Protein AF-A3DPR6-F1 (afdb_monomer)

Secondary structure (DSSP, 8-state):
----SHHHHHHHHHHHHHHHHHHHHHHHHHHHHHTT-HHHHHHHHHHHHHHHHHHHHHHHHHHHHHHHHHHHHHHHHS--

Sequence (80 aa):
MLMKKNSWVFIETIGVTLIISFIILLVIAAVLLALNNEEYANKFAEIAYYMLVGGVIMQLILLYRERGDRNEGRMQSTGK

pLDDT: mean 82.02, std 14.57, range [39.28, 96.88]

Solvent-accessible surface area (backbone atoms only — not comparable to full-atom values): 4309 Å² total; per-residue (Å²): 140,90,86,80,67,69,70,57,57,50,52,53,52,48,23,55,49,33,44,53,52,23,54,53,34,41,52,53,15,52,52,32,40,75,71,70,36,52,72,59,15,50,54,37,40,52,55,23,50,57,40,36,53,54,18,51,53,53,46,49,56,52,52,56,49,57,52,52,58,56,54,58,56,54,61,64,64,72,74,111

Foldseek 3Di:
DDDDPPVLVVLVVLLVVLLVVLVVLLVVLVVCVVVVNNVVSVVSNVVSVVSNVVSVVSVVVSVVVVVVVVVVVVVVVVPD

Mean predicted aligned error: 8.53 Å

Radius of gyration: 19.24 Å; Cα contacts (8 Å, |Δi|>4): 45; chains: 1; bounding box: 49×31×53 Å

Organism: Staphylothermus marinus (strain ATCC 43588 / DSM 3639 / JCM 9404 / F1) (NCBI:txid399550)

Structure (mmCIF, N/CA/C/O backbone):
data_AF-A3DPR6-F1
#
_entry.id   AF-A3DPR6-F1
#
loop_
_atom_site.group_PDB
_atom_site.id
_atom_site.type_symbol
_atom_site.label_atom_id
_atom_site.label_alt_id
_atom_site.label_comp_id
_atom_site.label_asym_id
_atom_site.label_entity_id
_atom_site.label_seq_id
_atom_site.pdbx_PDB_ins_code
_at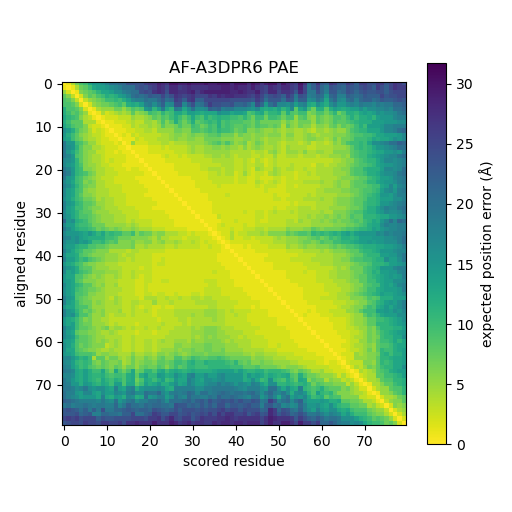om_site.Cartn_x
_atom_site.Cartn_y
_atom_site.Cartn_z
_atom_site.occupancy
_atom_site.B_iso_or_equiv
_atom_site.auth_seq_id
_atom_site.auth_comp_id
_atom_site.auth_asym_id
_atom_site.auth_atom_id
_atom_site.pdbx_PDB_model_num
ATOM 1 N N . MET A 1 1 ? 31.967 -7.211 -15.223 1.00 39.28 1 MET A N 1
ATOM 2 C CA . MET A 1 1 ? 31.593 -6.082 -14.343 1.00 39.28 1 MET A CA 1
ATOM 3 C C . MET A 1 1 ? 30.167 -6.326 -13.853 1.00 39.28 1 MET A C 1
ATOM 5 O O . MET A 1 1 ? 29.210 -6.024 -14.550 1.00 39.28 1 MET A O 1
ATOM 9 N N . LEU A 1 2 ? 30.038 -7.034 -12.728 1.00 56.94 2 LEU A N 1
ATOM 10 C CA . LEU A 1 2 ? 28.781 -7.538 -12.164 1.00 56.94 2 LEU A CA 1
ATOM 11 C C . LEU A 1 2 ? 28.401 -6.668 -10.965 1.00 56.94 2 LEU A C 1
ATOM 13 O O . LEU A 1 2 ? 29.051 -6.818 -9.942 1.00 56.94 2 LEU A O 1
ATOM 17 N N . MET A 1 3 ? 27.404 -5.777 -11.085 1.00 48.66 3 MET A N 1
ATOM 18 C CA . MET A 1 3 ? 26.678 -5.181 -9.937 1.00 48.66 3 MET A CA 1
ATOM 19 C C . MET A 1 3 ? 25.543 -4.218 -10.372 1.00 48.66 3 MET A C 1
ATOM 21 O O . MET A 1 3 ? 25.532 -3.046 -10.021 1.00 48.66 3 MET A O 1
ATOM 25 N N . LYS A 1 4 ? 24.551 -4.683 -11.154 1.00 56.12 4 LYS A N 1
ATOM 26 C CA . LYS A 1 4 ? 23.347 -3.871 -11.492 1.00 56.12 4 LYS A CA 1
ATOM 27 C C . LYS A 1 4 ? 22.011 -4.608 -11.299 1.00 56.12 4 LYS A C 1
ATOM 29 O O . LYS A 1 4 ? 20.976 -4.135 -11.753 1.00 56.12 4 LYS A O 1
ATOM 34 N N . LYS A 1 5 ? 22.006 -5.773 -10.639 1.00 57.50 5 LYS A N 1
ATOM 35 C CA . LYS A 1 5 ? 20.790 -6.593 -10.469 1.00 57.50 5 LYS A CA 1
ATOM 36 C C . LYS A 1 5 ? 20.032 -6.288 -9.164 1.00 57.50 5 LYS A C 1
ATOM 38 O O . LYS A 1 5 ? 18.809 -6.359 -9.151 1.00 57.50 5 LYS A O 1
ATOM 43 N N . ASN A 1 6 ? 20.726 -5.861 -8.105 1.00 59.88 6 ASN A N 1
ATOM 44 C CA . ASN A 1 6 ? 20.136 -5.727 -6.764 1.00 59.88 6 ASN A CA 1
ATOM 45 C C . ASN A 1 6 ? 19.196 -4.518 -6.599 1.00 59.88 6 ASN A C 1
ATOM 47 O O . ASN A 1 6 ? 18.205 -4.625 -5.885 1.00 59.88 6 ASN A O 1
ATOM 51 N N . SER A 1 7 ? 19.449 -3.390 -7.271 1.00 63.22 7 SER A N 1
ATOM 52 C CA . SER A 1 7 ? 18.621 -2.181 -7.099 1.00 63.22 7 SER A CA 1
ATOM 53 C C . SER A 1 7 ? 17.197 -2.330 -7.640 1.00 63.22 7 SER A C 1
ATOM 55 O O . SER A 1 7 ? 16.281 -1.689 -7.141 1.00 63.22 7 SER A O 1
ATOM 57 N N . TRP A 1 8 ? 16.985 -3.181 -8.643 1.00 67.06 8 TRP A N 1
ATOM 58 C CA . TRP A 1 8 ? 15.676 -3.316 -9.288 1.00 67.06 8 TRP A CA 1
ATOM 59 C C . TRP A 1 8 ? 14.719 -4.223 -8.518 1.00 67.06 8 TRP A C 1
ATOM 61 O O . TRP A 1 8 ? 13.543 -3.897 -8.405 1.00 67.06 8 TRP A O 1
ATOM 71 N N . VAL A 1 9 ? 15.240 -5.298 -7.920 1.00 74.06 9 VAL A N 1
ATOM 72 C CA . VAL A 1 9 ? 14.481 -6.165 -6.998 1.00 74.06 9 VAL A CA 1
ATOM 73 C C . VAL A 1 9 ? 14.039 -5.377 -5.761 1.00 74.06 9 VAL A C 1
ATOM 75 O O . VAL A 1 9 ? 12.949 -5.579 -5.226 1.00 74.06 9 VAL A O 1
ATOM 78 N N . PHE A 1 10 ? 14.866 -4.422 -5.331 1.00 77.50 10 PHE A N 1
ATOM 79 C CA . PHE A 1 10 ? 14.533 -3.533 -4.227 1.00 77.50 10 PHE A CA 1
ATOM 80 C C . PHE A 1 10 ? 13.346 -2.621 -4.569 1.00 77.50 10 PHE A C 1
ATOM 82 O O . PHE A 1 10 ? 12.420 -2.502 -3.774 1.00 77.50 10 PHE A O 1
ATOM 89 N N . ILE A 1 11 ? 13.322 -2.047 -5.779 1.00 75.75 11 ILE A N 1
ATOM 90 C CA . ILE A 1 11 ? 12.210 -1.209 -6.260 1.00 75.75 11 ILE A CA 1
ATOM 91 C C . ILE A 1 11 ? 10.899 -2.009 -6.351 1.00 75.75 11 ILE A C 1
ATOM 93 O O . ILE A 1 11 ? 9.842 -1.501 -5.978 1.00 75.75 11 ILE A O 1
ATOM 97 N N . GLU A 1 12 ? 10.965 -3.266 -6.791 1.00 76.50 12 GLU A N 1
ATOM 98 C CA . GLU A 1 12 ? 9.805 -4.165 -6.861 1.00 76.50 12 GLU A CA 1
ATOM 99 C C . GLU A 1 12 ? 9.233 -4.465 -5.470 1.00 76.50 12 GLU A C 1
ATOM 101 O O . GLU A 1 12 ? 8.043 -4.261 -5.218 1.00 76.50 12 GLU A O 1
ATOM 106 N N . THR A 1 13 ? 10.103 -4.844 -4.531 1.00 84.38 13 THR A N 1
ATOM 107 C CA . THR A 1 13 ? 9.719 -5.121 -3.138 1.00 84.38 13 THR A CA 1
ATOM 108 C C . THR A 1 13 ? 9.138 -3.881 -2.453 1.00 84.38 13 THR A C 1
ATOM 110 O O . THR A 1 13 ? 8.140 -3.983 -1.738 1.00 84.38 13 THR A O 1
ATOM 113 N N . ILE A 1 14 ? 9.713 -2.697 -2.697 1.00 84.62 14 ILE A N 1
ATOM 114 C CA . ILE A 1 14 ? 9.193 -1.423 -2.179 1.00 84.62 14 ILE A CA 1
ATOM 115 C C . ILE A 1 14 ? 7.789 -1.150 -2.719 1.00 84.62 14 ILE A C 1
ATOM 117 O O . ILE A 1 14 ? 6.907 -0.786 -1.942 1.00 84.62 14 ILE A O 1
ATOM 121 N N . GLY A 1 15 ? 7.563 -1.343 -4.022 1.00 83.19 15 GLY A N 1
ATOM 122 C CA . GLY A 1 15 ? 6.255 -1.121 -4.638 1.00 83.19 15 GLY A CA 1
ATOM 123 C C . GLY A 1 15 ? 5.166 -1.999 -4.020 1.00 83.19 15 GLY A C 1
ATOM 124 O O . GLY A 1 15 ? 4.096 -1.503 -3.674 1.00 83.19 15 GLY A O 1
ATOM 125 N N . VAL A 1 16 ? 5.447 -3.290 -3.817 1.00 85.25 16 VAL A N 1
ATOM 126 C CA . VAL A 1 16 ? 4.516 -4.217 -3.144 1.00 85.25 16 VAL A CA 1
ATOM 127 C C . VAL A 1 16 ? 4.296 -3.825 -1.678 1.00 85.25 16 VAL A C 1
ATOM 129 O O . VAL A 1 16 ? 3.158 -3.786 -1.214 1.00 85.25 16 VAL A O 1
ATOM 132 N N . THR A 1 17 ? 5.364 -3.474 -0.958 1.00 87.25 17 THR A N 1
ATOM 133 C CA . THR A 1 17 ? 5.281 -3.068 0.456 1.00 87.25 17 THR A CA 1
ATOM 134 C C . THR A 1 17 ? 4.449 -1.794 0.633 1.00 87.25 17 THR A C 1
ATOM 136 O O . THR A 1 17 ? 3.661 -1.709 1.571 1.00 87.25 17 THR A O 1
ATOM 139 N N . LEU A 1 18 ? 4.553 -0.828 -0.287 1.00 86.94 18 LEU A N 1
ATOM 140 C CA . LEU A 1 18 ? 3.734 0.391 -0.292 1.00 86.94 18 LEU A CA 1
ATOM 141 C C . LEU A 1 18 ? 2.237 0.085 -0.418 1.00 86.94 18 LEU A C 1
ATOM 143 O O . LEU A 1 18 ? 1.434 0.676 0.301 1.00 86.94 18 LEU A O 1
ATOM 147 N N . ILE A 1 19 ? 1.863 -0.862 -1.284 1.00 87.88 19 ILE A N 1
ATOM 148 C CA . ILE A 1 19 ? 0.461 -1.272 -1.461 1.00 87.88 19 ILE A CA 1
ATOM 149 C C . ILE A 1 19 ? -0.065 -1.964 -0.196 1.00 87.88 19 ILE A C 1
ATOM 151 O O . ILE A 1 19 ? -1.188 -1.703 0.229 1.00 87.88 19 ILE A O 1
ATOM 155 N N . ILE A 1 20 ? 0.742 -2.812 0.447 1.00 90.31 20 ILE A N 1
ATOM 156 C CA . ILE A 1 20 ? 0.350 -3.473 1.702 1.00 90.31 20 ILE A CA 1
ATOM 157 C C . ILE A 1 20 ? 0.175 -2.443 2.826 1.00 90.31 20 ILE A C 1
ATOM 159 O O . ILE A 1 20 ? -0.845 -2.456 3.515 1.00 90.31 20 ILE A O 1
ATOM 163 N N . SER A 1 21 ? 1.122 -1.513 2.979 1.00 89.00 21 SER A N 1
ATOM 164 C CA . SER A 1 21 ? 1.019 -0.417 3.951 1.00 89.00 21 SER A CA 1
ATOM 165 C C . SER A 1 21 ? -0.220 0.449 3.713 1.00 89.00 21 SER A C 1
ATOM 167 O O . SER A 1 21 ? -0.897 0.818 4.669 1.00 89.00 21 SER A O 1
ATOM 169 N N . PHE A 1 22 ? -0.562 0.716 2.448 1.00 92.50 22 PHE A N 1
ATOM 170 C CA . PHE A 1 22 ? -1.795 1.406 2.070 1.00 92.50 22 PHE A CA 1
ATOM 171 C C . PHE A 1 22 ? -3.048 0.677 2.569 1.00 92.50 22 PHE A C 1
ATOM 173 O O . PHE A 1 22 ? -3.918 1.298 3.180 1.00 92.50 22 PHE A O 1
ATOM 180 N N . ILE A 1 23 ? -3.129 -0.639 2.351 1.00 93.50 23 ILE A N 1
ATOM 181 C CA . ILE A 1 23 ? -4.273 -1.448 2.794 1.00 93.50 23 ILE A CA 1
ATOM 182 C C . ILE A 1 23 ? -4.418 -1.373 4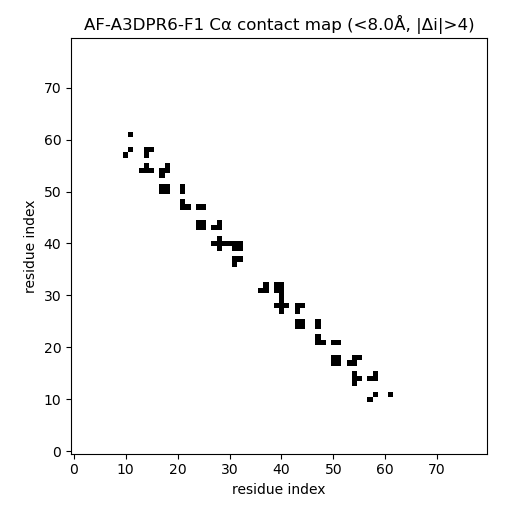.318 1.00 93.50 23 ILE A C 1
ATOM 184 O O . ILE A 1 23 ? -5.520 -1.161 4.819 1.00 93.50 23 ILE A O 1
ATOM 188 N N . ILE A 1 24 ? -3.312 -1.485 5.059 1.00 95.06 24 ILE A N 1
ATOM 189 C CA . ILE A 1 24 ? -3.320 -1.372 6.524 1.00 95.06 24 ILE A CA 1
ATOM 190 C C . ILE A 1 24 ? -3.830 0.010 6.960 1.00 95.06 24 ILE A C 1
ATOM 192 O O . ILE A 1 24 ? -4.670 0.099 7.855 1.00 95.06 24 ILE A O 1
ATOM 196 N N . LEU A 1 25 ? -3.376 1.083 6.305 1.00 91.88 25 LEU A N 1
ATOM 197 C CA . LEU A 1 25 ? -3.834 2.444 6.593 1.00 91.88 25 LEU A CA 1
ATOM 198 C C . LEU A 1 25 ? -5.340 2.619 6.353 1.00 91.88 25 LEU A C 1
ATOM 200 O O . LEU A 1 25 ? -6.008 3.265 7.159 1.00 91.88 25 LEU A O 1
ATOM 204 N N . LEU A 1 26 ? -5.889 2.020 5.292 1.00 94.44 26 LEU A N 1
ATOM 205 C CA . LEU A 1 26 ? -7.331 2.047 5.036 1.00 94.44 26 LEU A CA 1
ATOM 206 C C . LEU A 1 26 ? -8.129 1.298 6.100 1.00 94.44 26 LEU A C 1
ATOM 208 O O . LEU A 1 26 ? -9.198 1.760 6.492 1.00 94.44 26 LEU A O 1
ATOM 212 N N . VAL A 1 27 ? -7.616 0.170 6.593 1.00 96.88 27 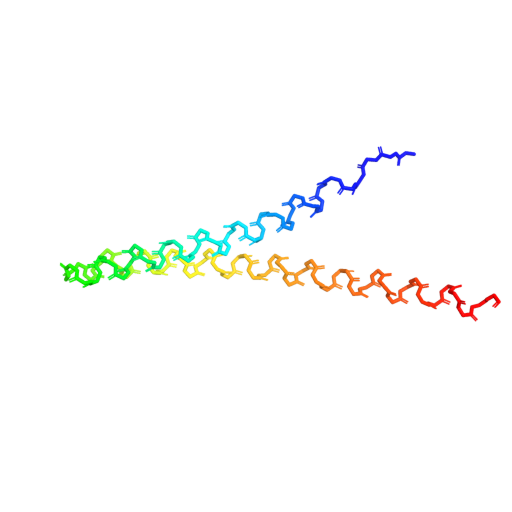VAL A N 1
ATOM 213 C CA . VAL A 1 27 ? -8.258 -0.554 7.697 1.00 96.88 27 VAL A CA 1
ATOM 214 C C . VAL A 1 27 ? -8.290 0.321 8.952 1.00 96.88 27 VAL A C 1
ATOM 216 O O . VAL A 1 27 ? -9.330 0.418 9.598 1.00 96.88 27 VAL A O 1
ATOM 219 N N . ILE A 1 28 ? -7.199 1.028 9.264 1.00 95.19 28 ILE A N 1
ATOM 220 C CA . ILE A 1 28 ? -7.152 1.975 10.390 1.00 95.19 28 ILE A CA 1
ATOM 221 C C . ILE A 1 28 ? -8.149 3.124 10.185 1.00 95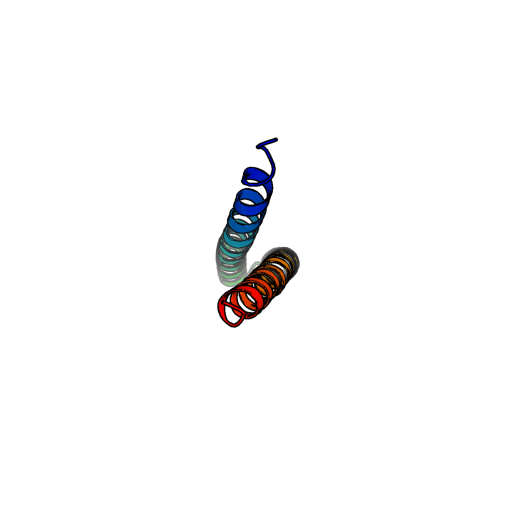.19 28 ILE A C 1
ATOM 223 O O . ILE A 1 28 ? -8.898 3.451 11.105 1.00 95.19 28 ILE A O 1
ATOM 227 N N . ALA A 1 29 ? -8.203 3.708 8.984 1.00 93.88 29 ALA A N 1
ATOM 228 C CA . ALA A 1 29 ? -9.162 4.759 8.650 1.00 93.88 29 ALA A CA 1
ATOM 229 C C . ALA A 1 29 ? -10.614 4.279 8.809 1.00 93.88 29 ALA A C 1
ATOM 231 O O . ALA A 1 29 ? -11.432 4.984 9.393 1.00 93.88 29 ALA A O 1
ATOM 232 N N . ALA A 1 30 ? -10.924 3.058 8.365 1.00 96.19 30 ALA A N 1
ATOM 233 C CA . ALA A 1 30 ? -12.246 2.457 8.517 1.00 96.19 30 ALA A CA 1
ATOM 234 C C . ALA A 1 30 ? -12.615 2.224 9.991 1.00 96.19 30 ALA A C 1
ATOM 236 O O . ALA A 1 30 ? -13.748 2.489 10.387 1.00 96.19 30 ALA A O 1
ATOM 237 N N . VAL A 1 31 ? -11.661 1.783 10.821 1.00 96.50 31 VAL A N 1
ATOM 238 C CA . VAL A 1 31 ? -11.865 1.645 12.274 1.00 96.50 31 VAL A CA 1
ATOM 239 C C . VAL A 1 31 ? -12.125 3.007 12.922 1.00 96.50 31 VAL A C 1
ATOM 241 O O . VAL A 1 31 ? -13.058 3.136 13.710 1.00 96.50 31 VAL A O 1
ATOM 244 N N . LEU A 1 32 ? -11.352 4.041 12.572 1.00 93.69 32 LEU A N 1
ATOM 245 C CA . LEU A 1 32 ? -11.570 5.408 13.063 1.00 93.69 32 LEU A CA 1
ATOM 246 C C . LEU A 1 32 ? -12.943 5.949 12.652 1.00 93.69 32 LEU A C 1
ATOM 248 O O . LEU A 1 32 ? -13.627 6.562 13.470 1.00 93.69 32 LEU A O 1
ATOM 252 N N . LEU A 1 33 ? -13.369 5.668 11.420 1.00 93.88 33 LEU A N 1
ATOM 253 C CA . LEU A 1 33 ? -14.686 6.053 10.925 1.00 93.88 33 LEU A CA 1
ATOM 254 C C . LEU A 1 33 ? -15.803 5.344 11.704 1.00 93.88 33 LEU A C 1
ATOM 256 O O . LEU A 1 33 ? -16.779 5.978 12.091 1.00 93.88 33 LEU A O 1
ATOM 260 N N . ALA A 1 34 ? -15.634 4.053 12.010 1.00 95.88 34 ALA A N 1
ATOM 261 C CA . ALA A 1 34 ? -16.579 3.285 12.825 1.00 95.88 34 ALA A CA 1
ATOM 262 C C . ALA A 1 34 ? -16.686 3.802 14.272 1.00 95.88 34 ALA A C 1
ATOM 264 O O . ALA A 1 34 ? -17.744 3.695 14.889 1.00 95.88 34 ALA A O 1
ATOM 265 N N . LEU A 1 35 ? -15.616 4.402 14.801 1.00 96.38 35 LEU A N 1
ATOM 266 C CA . LEU A 1 35 ? -15.6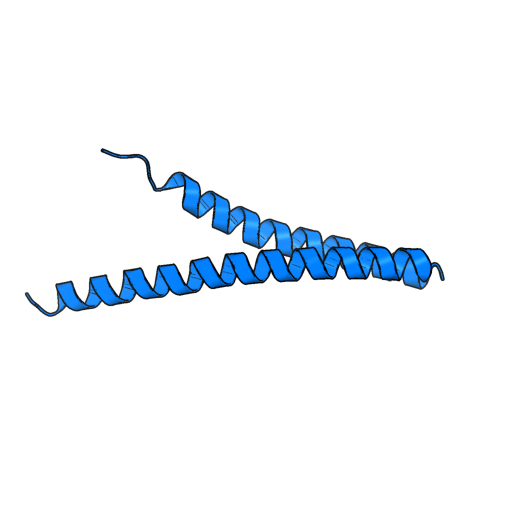04 5.089 16.097 1.00 96.38 35 LEU A CA 1
ATOM 267 C C . LEU A 1 35 ? -16.168 6.520 16.031 1.00 96.38 35 LEU A C 1
ATOM 269 O O . LEU A 1 35 ? -16.058 7.259 17.009 1.00 96.38 35 LEU A O 1
ATOM 273 N N . ASN A 1 36 ? -16.775 6.910 14.904 1.00 94.50 36 ASN A N 1
ATOM 274 C CA . ASN A 1 36 ? -17.319 8.247 14.654 1.00 94.50 36 ASN A CA 1
ATOM 275 C C . ASN A 1 36 ? -16.246 9.355 14.693 1.00 94.50 36 ASN A C 1
ATOM 277 O O . ASN A 1 36 ? -16.520 10.514 14.997 1.00 94.50 36 ASN A O 1
ATOM 281 N N . ASN A 1 37 ? -14.991 8.992 14.405 1.00 93.81 37 ASN A N 1
ATOM 282 C CA . ASN A 1 37 ? -13.871 9.918 14.331 1.00 93.81 37 ASN A CA 1
ATOM 283 C C . ASN A 1 37 ? -13.540 10.259 12.869 1.00 93.81 37 ASN A C 1
ATOM 285 O O . ASN A 1 37 ? -12.493 9.882 12.332 1.00 93.81 37 ASN A O 1
ATOM 289 N N . GLU A 1 38 ? -14.471 10.960 12.220 1.00 91.69 38 GLU A N 1
ATOM 290 C CA . GLU A 1 38 ? -14.425 11.269 10.787 1.00 91.69 38 GLU A CA 1
ATOM 291 C C . GLU A 1 38 ? -13.203 12.112 10.390 1.00 91.69 38 GLU A C 1
ATOM 293 O O . GLU A 1 38 ? -12.596 11.866 9.347 1.00 91.69 38 GLU A O 1
ATOM 298 N N . GLU A 1 39 ? -12.795 13.068 11.233 1.00 93.44 39 GLU A N 1
ATOM 299 C CA . GLU A 1 39 ? -11.673 13.966 10.931 1.00 93.44 39 GLU A CA 1
ATOM 300 C C . GLU A 1 39 ? -10.364 13.186 10.756 1.00 93.44 39 GLU A C 1
ATOM 302 O O . GLU A 1 39 ? -9.634 13.370 9.777 1.00 93.44 39 GLU A O 1
ATOM 307 N N . TYR A 1 40 ? -10.069 12.286 11.696 1.00 92.75 40 TYR A N 1
ATOM 308 C CA . TYR A 1 40 ? -8.864 11.470 11.621 1.00 92.75 40 TYR A CA 1
ATOM 309 C C . TYR A 1 40 ? -9.000 10.400 10.541 1.00 92.75 40 TYR A C 1
ATOM 311 O O . TYR A 1 40 ? -8.055 10.206 9.779 1.00 92.75 40 TYR A O 1
ATOM 319 N N . ALA A 1 41 ? -10.163 9.754 10.412 1.00 93.38 41 ALA A N 1
ATOM 320 C CA . ALA A 1 41 ? -10.406 8.772 9.357 1.00 93.38 41 ALA A CA 1
ATOM 321 C C . ALA A 1 41 ? -10.112 9.344 7.962 1.00 93.38 41 ALA A C 1
ATOM 323 O O . ALA A 1 41 ? -9.395 8.721 7.178 1.00 93.38 41 ALA A O 1
ATOM 324 N N . ASN A 1 42 ? -10.589 10.560 7.683 1.00 94.38 42 ASN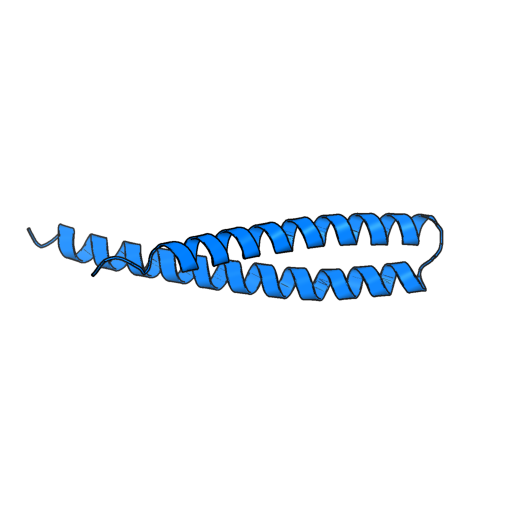 A N 1
ATOM 325 C CA . ASN A 1 42 ? -10.372 11.209 6.397 1.00 94.38 42 ASN A CA 1
ATOM 326 C C . ASN A 1 42 ? -8.892 11.555 6.166 1.00 94.38 42 ASN A C 1
ATOM 328 O O . ASN A 1 42 ? -8.357 11.272 5.098 1.00 94.38 42 ASN A O 1
ATOM 332 N N . LYS A 1 43 ? -8.191 12.074 7.185 1.00 95.38 43 LYS A N 1
ATOM 333 C CA . LYS A 1 43 ? -6.741 12.336 7.105 1.00 95.38 43 LYS A CA 1
ATOM 334 C C . LYS A 1 43 ? -5.943 11.062 6.814 1.00 95.38 43 LYS A C 1
ATOM 336 O O . LYS A 1 43 ? -5.057 11.070 5.962 1.00 95.38 43 LYS A O 1
ATOM 341 N N . PHE A 1 44 ? -6.260 9.954 7.488 1.00 92.50 44 PHE A N 1
ATOM 342 C CA . PHE A 1 44 ? -5.602 8.670 7.233 1.00 92.50 44 PHE A CA 1
ATOM 343 C C . PHE A 1 44 ? -5.908 8.138 5.830 1.00 92.50 44 PHE A C 1
ATOM 345 O O . PHE A 1 44 ? -4.996 7.653 5.164 1.00 92.50 44 PHE A O 1
ATOM 352 N N . ALA A 1 45 ? -7.151 8.267 5.358 1.00 93.88 45 ALA A N 1
ATOM 353 C CA . ALA A 1 45 ? -7.534 7.876 4.005 1.00 93.88 45 ALA A CA 1
ATOM 354 C C . ALA A 1 45 ? -6.815 8.710 2.928 1.00 93.88 45 ALA A C 1
ATOM 356 O O . ALA A 1 45 ? -6.362 8.157 1.926 1.00 93.88 45 ALA A O 1
ATOM 357 N N . GLU A 1 46 ? -6.641 10.014 3.148 1.00 94.88 46 GLU A N 1
ATOM 358 C CA . GLU A 1 46 ? -5.906 10.892 2.232 1.00 94.88 46 GLU A CA 1
ATOM 359 C C . GLU A 1 46 ? -4.416 10.518 2.162 1.00 94.88 46 GLU A C 1
ATOM 361 O O . GLU A 1 46 ? -3.847 10.375 1.077 1.00 94.88 46 GLU A O 1
ATOM 366 N N . ILE A 1 47 ? -3.784 10.263 3.313 1.00 92.38 47 ILE A N 1
ATOM 367 C CA . ILE A 1 47 ? -2.395 9.781 3.366 1.00 92.38 47 ILE A CA 1
ATOM 368 C C . ILE A 1 47 ? -2.266 8.438 2.638 1.00 92.38 47 ILE A C 1
ATOM 370 O O . ILE A 1 47 ? -1.332 8.237 1.857 1.00 92.38 47 ILE A O 1
ATOM 374 N N . ALA A 1 48 ? -3.218 7.530 2.863 1.00 93.69 48 ALA A N 1
ATOM 375 C CA . ALA A 1 48 ? -3.270 6.241 2.189 1.00 93.69 48 ALA A CA 1
ATOM 376 C C . ALA A 1 48 ? -3.323 6.437 0.661 1.00 93.69 48 ALA A C 1
ATOM 378 O O . ALA A 1 48 ? -2.543 5.826 -0.071 1.00 93.69 48 ALA A O 1
ATOM 379 N N . TYR A 1 49 ? -4.176 7.342 0.176 1.00 92.69 49 TYR A N 1
ATOM 380 C CA . TYR A 1 49 ? -4.303 7.640 -1.248 1.00 92.69 49 TYR A CA 1
ATOM 381 C C . TYR A 1 49 ? -2.965 8.046 -1.887 1.00 92.69 49 TYR A C 1
ATOM 383 O O . TYR A 1 49 ? -2.579 7.472 -2.908 1.00 92.69 49 TYR A O 1
ATOM 391 N N . TYR A 1 50 ? -2.201 8.951 -1.269 1.00 91.56 50 TYR A N 1
ATOM 392 C CA . TYR A 1 50 ? -0.895 9.345 -1.812 1.00 91.56 50 TYR A CA 1
ATOM 393 C C . TYR A 1 50 ? 0.112 8.184 -1.842 1.00 91.56 50 TYR A C 1
ATOM 395 O O . TYR A 1 50 ? 0.862 8.044 -2.814 1.00 91.56 50 TYR A O 1
ATOM 403 N N . MET A 1 51 ? 0.104 7.313 -0.826 1.00 86.94 51 MET A N 1
ATOM 404 C CA . MET A 1 51 ? 0.954 6.114 -0.804 1.00 86.94 51 MET A CA 1
ATOM 405 C C . MET A 1 51 ? 0.585 5.122 -1.913 1.00 86.94 51 MET A C 1
ATOM 407 O O . MET A 1 51 ? 1.480 4.588 -2.574 1.00 86.94 51 MET A O 1
ATOM 411 N N . LEU A 1 52 ? -0.714 4.904 -2.154 1.00 91.88 52 LEU A N 1
ATOM 412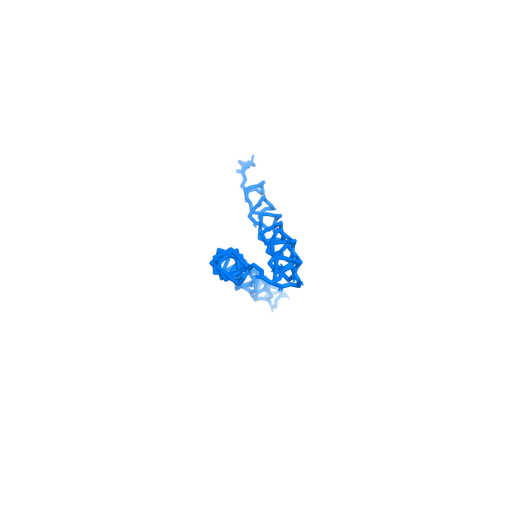 C CA . LEU A 1 52 ? -1.191 4.038 -3.234 1.00 91.88 52 LEU A CA 1
ATOM 413 C C . LEU A 1 52 ? -0.746 4.567 -4.596 1.00 91.88 52 LEU A C 1
ATOM 415 O O . LEU A 1 52 ? -0.189 3.809 -5.389 1.00 91.88 52 LEU A O 1
ATOM 419 N N . VAL A 1 53 ? -0.971 5.856 -4.864 1.00 92.75 53 VAL A N 1
ATOM 420 C CA . VAL A 1 53 ? -0.607 6.476 -6.145 1.00 92.75 53 VAL A CA 1
ATOM 421 C C . VAL A 1 53 ? 0.892 6.315 -6.405 1.00 92.75 53 VAL A C 1
ATOM 423 O O . VAL A 1 53 ? 1.279 5.860 -7.481 1.00 92.75 53 VAL A O 1
ATOM 426 N N . GLY A 1 54 ? 1.738 6.590 -5.406 1.00 89.75 54 GLY A N 1
ATOM 427 C CA . GLY A 1 54 ? 3.184 6.381 -5.517 1.00 89.75 54 GLY A CA 1
AT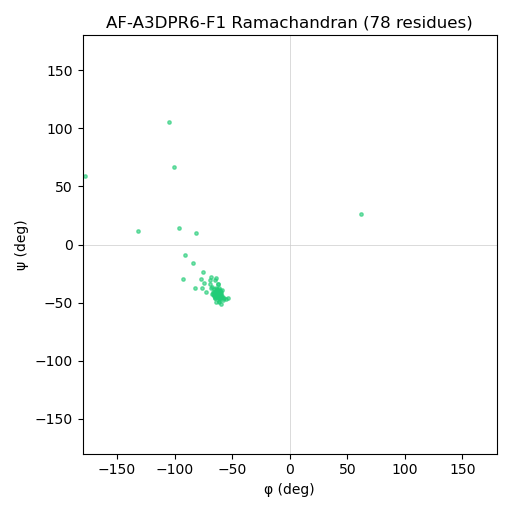OM 428 C C . GLY A 1 54 ? 3.565 4.921 -5.792 1.00 89.75 54 GLY A C 1
ATOM 429 O O . GLY A 1 54 ? 4.355 4.647 -6.699 1.00 89.75 54 GLY A O 1
ATOM 430 N N . GLY A 1 55 ? 2.972 3.973 -5.057 1.00 88.25 55 GLY A N 1
ATOM 431 C CA . GLY A 1 55 ? 3.221 2.539 -5.231 1.00 88.25 55 GLY A CA 1
ATOM 432 C C . GLY A 1 55 ? 2.814 2.018 -6.613 1.00 88.25 55 GLY A C 1
ATOM 433 O O . GLY A 1 55 ? 3.581 1.296 -7.254 1.00 88.25 55 GLY A O 1
ATOM 434 N N . VAL A 1 56 ? 1.645 2.431 -7.111 1.00 90.56 56 VAL A N 1
ATOM 435 C CA . VAL A 1 56 ? 1.131 2.039 -8.432 1.00 90.56 56 VAL A CA 1
ATOM 436 C C . VAL A 1 56 ? 1.978 2.630 -9.557 1.00 90.56 56 VAL A C 1
ATOM 438 O O . VAL A 1 56 ? 2.304 1.909 -10.496 1.00 90.56 56 VAL A O 1
ATOM 441 N N . ILE A 1 57 ? 2.390 3.899 -9.466 1.00 92.81 57 ILE A N 1
ATOM 442 C CA . ILE A 1 57 ? 3.268 4.515 -10.476 1.00 92.81 57 ILE A CA 1
ATOM 443 C C . ILE A 1 57 ? 4.604 3.765 -10.555 1.00 92.81 57 ILE A C 1
ATOM 445 O O . ILE A 1 57 ? 5.062 3.437 -11.650 1.00 92.81 57 ILE A O 1
ATOM 449 N N . MET A 1 58 ? 5.205 3.435 -9.409 1.00 87.19 58 MET A N 1
ATOM 450 C CA . MET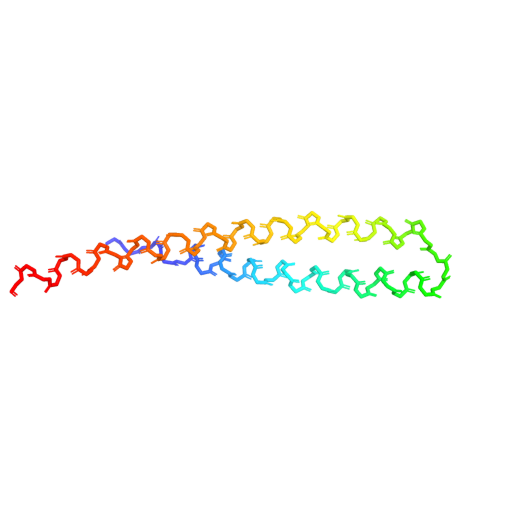 A 1 58 ? 6.457 2.676 -9.352 1.00 87.19 58 MET A CA 1
ATOM 451 C C . MET A 1 58 ? 6.308 1.279 -9.984 1.00 87.19 58 MET A C 1
ATOM 453 O O . MET A 1 58 ? 7.120 0.886 -10.823 1.00 87.19 58 MET A O 1
ATOM 457 N N . GLN A 1 59 ? 5.238 0.552 -9.638 1.00 87.56 59 GLN A N 1
ATOM 458 C CA . GLN A 1 59 ? 4.892 -0.743 -10.242 1.00 87.56 59 GLN A CA 1
ATOM 459 C C . GLN A 1 59 ? 4.671 -0.639 -11.757 1.00 87.56 59 GLN A C 1
ATOM 461 O O . GLN A 1 59 ? 5.138 -1.487 -12.519 1.00 87.56 59 GLN A O 1
ATOM 466 N N . LEU A 1 60 ? 4.007 0.423 -12.214 1.00 90.25 60 LEU A N 1
ATOM 467 C CA . LEU A 1 60 ? 3.733 0.645 -13.628 1.00 90.25 60 LEU A CA 1
ATOM 468 C C . LEU A 1 60 ? 5.030 0.870 -14.418 1.00 90.25 60 LEU A C 1
ATOM 470 O O . LEU A 1 60 ? 5.219 0.264 -15.472 1.00 90.25 60 LEU A O 1
ATOM 474 N N . ILE A 1 61 ? 5.952 1.681 -13.887 1.00 88.75 61 ILE A N 1
ATOM 475 C CA . ILE A 1 61 ? 7.276 1.916 -14.487 1.00 88.75 61 ILE A CA 1
ATOM 476 C C . ILE A 1 61 ? 8.055 0.600 -14.613 1.00 88.75 61 ILE A C 1
ATOM 478 O O . ILE A 1 61 ? 8.643 0.323 -15.664 1.00 88.75 61 ILE A O 1
ATOM 482 N N . LEU A 1 62 ? 8.037 -0.236 -13.570 1.00 86.19 62 LEU A N 1
ATOM 483 C CA . LEU A 1 62 ? 8.681 -1.549 -13.602 1.00 86.19 62 LEU A CA 1
ATOM 484 C C . LEU A 1 62 ? 8.093 -2.455 -14.689 1.00 86.19 62 LEU A C 1
ATOM 486 O O . LEU A 1 62 ? 8.855 -3.059 -15.449 1.00 86.19 62 LEU A O 1
ATOM 490 N N . LEU A 1 63 ? 6.764 -2.500 -14.802 1.00 87.06 63 LEU A N 1
ATOM 491 C CA . LEU A 1 63 ? 6.064 -3.328 -15.781 1.00 87.06 63 LEU A CA 1
ATOM 492 C C . LEU A 1 63 ? 6.377 -2.912 -17.225 1.00 87.06 63 LEU A C 1
ATOM 494 O O . LEU A 1 63 ? 6.615 -3.769 -18.081 1.00 87.06 63 LEU A O 1
ATOM 498 N N . TYR A 1 64 ? 6.390 -1.606 -17.510 1.00 88.69 64 TYR A N 1
ATOM 499 C CA . TYR A 1 64 ? 6.749 -1.098 -18.838 1.00 88.69 64 TYR A CA 1
ATOM 500 C C . TYR A 1 64 ? 8.176 -1.487 -19.224 1.00 88.69 64 TYR A C 1
ATOM 502 O O . TYR A 1 64 ? 8.415 -1.931 -20.348 1.00 88.69 64 TYR A O 1
ATOM 510 N N . ARG A 1 65 ? 9.114 -1.386 -18.281 1.00 82.81 65 ARG A N 1
ATOM 511 C CA . ARG A 1 65 ? 10.509 -1.765 -18.506 1.00 82.81 65 ARG A CA 1
ATOM 512 C C . ARG A 1 65 ? 10.668 -3.259 -18.781 1.00 82.81 65 ARG A C 1
ATOM 514 O O . ARG A 1 65 ? 11.351 -3.627 -19.730 1.00 82.81 65 ARG A O 1
ATOM 521 N N . GLU A 1 66 ? 10.024 -4.117 -17.991 1.00 81.44 66 GLU A N 1
ATOM 522 C CA . GLU A 1 66 ? 10.096 -5.571 -18.187 1.00 81.44 66 GLU A CA 1
ATOM 523 C C . GLU A 1 66 ? 9.518 -5.997 -19.549 1.00 81.44 66 GLU A C 1
ATOM 525 O O . GLU A 1 66 ? 10.010 -6.929 -20.190 1.00 81.44 66 GLU A O 1
ATOM 530 N N . ARG A 1 67 ? 8.486 -5.298 -20.038 1.00 80.38 67 ARG A N 1
ATOM 531 C CA . ARG A 1 67 ? 7.962 -5.516 -21.395 1.00 80.38 67 ARG A CA 1
ATOM 532 C C . ARG A 1 67 ? 8.937 -5.069 -22.487 1.00 80.38 67 ARG A C 1
ATOM 534 O O . ARG A 1 67 ? 9.027 -5.761 -23.498 1.00 80.38 67 ARG A O 1
ATOM 541 N N . GLY A 1 68 ? 9.660 -3.966 -22.287 1.00 76.69 68 GLY A N 1
ATOM 542 C CA . GLY A 1 68 ? 10.701 -3.507 -23.213 1.00 76.69 68 GLY A CA 1
ATOM 543 C C . GLY A 1 68 ? 11.813 -4.544 -23.399 1.00 76.69 68 GLY A C 1
ATOM 544 O O . GLY A 1 68 ? 12.070 -4.973 -24.522 1.00 76.69 68 GLY A O 1
ATOM 545 N N . ASP A 1 69 ? 12.363 -5.043 -22.289 1.00 71.19 69 ASP A N 1
ATOM 546 C CA . ASP A 1 69 ? 13.454 -6.034 -22.272 1.00 71.19 69 ASP A CA 1
ATOM 547 C C . ASP A 1 69 ? 13.054 -7.353 -22.969 1.00 71.19 69 ASP A C 1
ATOM 549 O O . ASP A 1 69 ? 13.824 -7.959 -23.719 1.00 71.19 69 ASP A O 1
ATOM 553 N N . ARG A 1 70 ? 11.801 -7.800 -22.779 1.00 67.38 70 ARG A N 1
ATOM 554 C CA . ARG A 1 70 ? 11.289 -9.027 -23.416 1.00 67.38 70 ARG A CA 1
ATOM 555 C C . ARG A 1 70 ? 11.106 -8.910 -24.929 1.00 67.38 70 ARG A C 1
ATOM 557 O O . ARG A 1 70 ? 11.226 -9.922 -25.622 1.00 67.38 70 ARG A O 1
ATOM 564 N N . ASN A 1 71 ? 10.802 -7.723 -25.447 1.00 67.75 71 ASN A N 1
ATOM 565 C CA . ASN A 1 71 ? 10.588 -7.525 -26.881 1.00 67.75 71 ASN A CA 1
ATOM 566 C C . ASN A 1 71 ? 11.915 -7.509 -27.657 1.00 67.75 71 ASN A C 1
ATOM 568 O O . ASN A 1 71 ? 11.995 -8.110 -28.728 1.00 67.75 71 ASN A O 1
ATOM 572 N N . GLU A 1 72 ? 12.974 -6.928 -27.089 1.00 61.53 72 GLU A N 1
ATOM 573 C CA . GLU A 1 72 ? 14.317 -6.924 -27.690 1.00 61.53 72 GLU A CA 1
ATOM 574 C C . GLU A 1 72 ? 14.942 -8.331 -27.739 1.00 61.53 72 GLU A C 1
ATOM 576 O O . GLU A 1 72 ? 15.566 -8.709 -28.735 1.00 61.53 72 GLU A O 1
ATOM 581 N N . GLY A 1 73 ? 14.704 -9.161 -26.715 1.00 61.56 73 GLY A N 1
ATOM 582 C CA . GLY A 1 73 ? 15.167 -10.555 -26.693 1.00 61.56 73 GLY A CA 1
ATOM 583 C C . GLY A 1 73 ? 14.536 -11.445 -27.776 1.00 61.56 73 GLY A C 1
ATOM 584 O O . GLY A 1 73 ? 15.180 -12.366 -28.279 1.00 61.56 73 GLY A O 1
ATOM 585 N N . ARG A 1 74 ? 13.294 -11.161 -28.194 1.00 60.50 74 ARG A N 1
ATOM 586 C CA . ARG A 1 74 ? 12.607 -11.926 -29.255 1.00 60.50 74 ARG A CA 1
ATOM 587 C C . ARG A 1 74 ? 13.087 -11.570 -30.661 1.00 60.50 74 ARG A C 1
ATOM 589 O O . ARG A 1 74 ? 13.094 -12.441 -31.530 1.00 60.50 74 ARG A O 1
ATOM 596 N N . MET A 1 75 ? 13.538 -10.334 -30.877 1.00 60.25 75 MET A N 1
ATOM 597 C CA . MET A 1 75 ? 14.096 -9.903 -32.164 1.00 60.25 75 MET A CA 1
ATOM 598 C C . MET A 1 75 ? 15.451 -10.568 -32.451 1.00 60.25 75 MET A C 1
ATOM 600 O O . MET A 1 75 ? 15.720 -10.938 -33.589 1.00 60.25 75 MET A O 1
ATOM 604 N N . GLN A 1 76 ? 16.266 -10.826 -31.421 1.00 59.19 76 GLN A N 1
ATOM 605 C CA . GLN A 1 76 ? 17.560 -11.509 -31.577 1.00 59.19 76 GLN A CA 1
ATOM 606 C C . GLN A 1 76 ? 17.446 -13.029 -31.808 1.00 59.19 76 GLN A C 1
ATOM 608 O O . GLN A 1 76 ? 18.341 -13.621 -32.405 1.00 59.19 76 GLN A O 1
ATOM 613 N N . SER A 1 77 ? 16.351 -13.674 -31.384 1.00 59.09 77 SER A N 1
ATOM 614 C CA . SER A 1 77 ? 16.149 -15.125 -31.557 1.00 59.09 77 SER A CA 1
ATOM 615 C C . SER A 1 77 ? 15.589 -15.527 -32.928 1.00 59.09 77 SER A C 1
ATOM 617 O O . SER A 1 77 ? 15.637 -16.704 -33.264 1.00 59.09 77 SER A O 1
ATOM 619 N N . THR A 1 78 ? 15.045 -14.585 -33.702 1.00 60.34 78 THR A N 1
ATOM 620 C CA . THR A 1 78 ? 14.484 -14.846 -35.047 1.00 60.34 78 THR A CA 1
ATOM 621 C C . THR A 1 78 ? 15.529 -14.662 -36.160 1.00 60.34 78 THR A C 1
ATOM 623 O O . THR A 1 78 ? 15.282 -15.001 -37.310 1.00 60.34 78 THR A O 1
ATOM 626 N N . GLY A 1 79 ? 16.713 -14.135 -35.828 1.00 58.12 79 GLY A N 1
ATOM 627 C CA . GLY A 1 79 ? 17.810 -13.899 -36.774 1.00 58.12 79 GLY A CA 1
ATOM 628 C C . GLY A 1 79 ? 18.883 -14.993 -36.828 1.00 58.12 79 GLY A C 1
ATOM 629 O O . GLY A 1 79 ? 19.964 -14.718 -37.345 1.00 58.12 79 GLY A O 1
ATOM 630 N N . LYS A 1 80 ? 18.636 -16.184 -36.266 1.00 46.91 80 LYS A N 1
ATOM 631 C CA . LYS A 1 80 ? 19.533 -17.347 -36.368 1.00 46.91 80 LYS A CA 1
ATOM 632 C C . LYS A 1 80 ? 18.866 -18.491 -37.108 1.00 46.91 80 LYS A C 1
ATOM 634 O O . LYS A 1 80 ? 17.681 -18.745 -36.809 1.00 46.91 80 LYS A O 1
#

Nearest PDB structures (foldseek):
  7o3x-assembly1_E  TM=8.158E-01  e=6.101E+00  Synechocystis sp. PCC 6803 substr. Kazusa
  9eom-assembly1_A-2  TM=8.340E-01  e=7.882E+00  Synechocystis sp. PCC 6803
  9eom-assembly1_A-4  TM=8.340E-01  e=7.882E+00  Synechocystis sp. PCC 6803
  9eom-assembly1_A-6  TM=8.340E-01  e=7.882E+00  Synechocystis sp. PCC 6803
  9eom-assembly1_A-8  TM=8.340E-01  e=7.882E+00  Synechocystis sp. PCC 6803